Protein AF-A0A936CTM3-F1 (afdb_monomer)

Foldseek 3Di:
DDPVVVVVVLVPPPQDDDPNARDNQPNLVVVQLVVCVVVVHDSDDDCVVCVVVSVVCCVVVNPPPPPPPDDDDD

pLDDT: mean 73.64, std 17.02, range [35.88, 93.0]

Structure (mmCIF, N/CA/C/O backbone):
data_AF-A0A936CTM3-F1
#
_entry.id   AF-A0A936CTM3-F1
#
loop_
_atom_site.group_PDB
_atom_site.id
_atom_site.type_symbol
_atom_site.label_atom_id
_atom_site.label_alt_id
_atom_site.label_comp_id
_atom_site.label_asym_id
_atom_site.label_entity_id
_atom_site.label_seq_id
_atom_site.pdbx_PDB_ins_code
_atom_site.Cartn_x
_atom_site.Cartn_y
_atom_site.Cartn_z
_atom_site.occupancy
_atom_site.B_iso_or_equiv
_atom_site.auth_seq_id
_atom_site.auth_comp_id
_atom_site.auth_asym_id
_atom_site.auth_atom_id
_atom_site.pdbx_PDB_model_num
ATOM 1 N N . MET A 1 1 ? 4.882 -3.155 16.576 1.00 69.62 1 MET A N 1
ATOM 2 C CA . MET A 1 1 ? 5.505 -2.361 15.501 1.00 69.62 1 MET A CA 1
ATOM 3 C C . MET A 1 1 ? 5.283 -0.900 15.815 1.00 69.62 1 MET A C 1
ATOM 5 O O . MET A 1 1 ? 4.134 -0.498 15.972 1.00 69.62 1 MET A O 1
ATOM 9 N N . ASN A 1 2 ? 6.357 -0.138 15.974 1.00 87.56 2 ASN A N 1
ATOM 10 C CA . ASN A 1 2 ? 6.284 1.305 16.182 1.00 87.56 2 ASN A CA 1
ATOM 11 C C . ASN A 1 2 ? 6.237 2.054 14.833 1.00 87.56 2 ASN A C 1
ATOM 13 O O . ASN A 1 2 ? 6.384 1.458 13.764 1.00 87.56 2 ASN A O 1
ATOM 17 N N . ARG A 1 3 ? 6.007 3.371 14.871 1.00 85.25 3 ARG A N 1
ATOM 18 C CA . ARG A 1 3 ? 5.892 4.202 13.662 1.00 85.25 3 ARG A CA 1
ATOM 19 C C . ARG A 1 3 ? 7.141 4.137 12.774 1.00 85.25 3 ARG A C 1
ATOM 21 O O . ARG A 1 3 ? 6.991 4.117 11.559 1.00 85.25 3 ARG A O 1
ATOM 28 N N . SER A 1 4 ? 8.338 4.107 13.361 1.00 86.56 4 SER A N 1
ATOM 29 C CA . SER A 1 4 ? 9.593 4.045 12.598 1.00 86.56 4 SER A CA 1
ATOM 30 C C . SER A 1 4 ? 9.721 2.709 11.878 1.00 86.56 4 SER A C 1
ATOM 32 O O . SER A 1 4 ? 9.859 2.684 10.665 1.00 86.56 4 SER A O 1
ATOM 34 N N . GLU A 1 5 ? 9.535 1.602 12.600 1.00 86.06 5 GLU A N 1
ATOM 35 C CA . GLU A 1 5 ? 9.575 0.247 12.037 1.00 86.06 5 GLU A CA 1
ATOM 36 C C . GLU A 1 5 ? 8.538 0.044 10.926 1.00 86.06 5 GLU A C 1
ATOM 38 O O . GLU A 1 5 ? 8.778 -0.686 9.966 1.00 86.06 5 GLU A O 1
ATOM 43 N N . PHE A 1 6 ? 7.369 0.677 11.049 1.00 82.44 6 PHE A N 1
ATOM 44 C CA . PHE A 1 6 ? 6.341 0.650 10.015 1.00 82.44 6 PHE A CA 1
ATOM 45 C C . PHE A 1 6 ? 6.775 1.388 8.753 1.00 82.44 6 PHE A C 1
ATOM 47 O O . PHE A 1 6 ? 6.663 0.843 7.656 1.00 82.44 6 PHE A O 1
ATOM 54 N N . LEU A 1 7 ? 7.271 2.617 8.913 1.00 82.44 7 LEU A N 1
ATOM 55 C CA . LEU A 1 7 ? 7.740 3.426 7.795 1.00 82.44 7 LEU A CA 1
ATOM 56 C C . LEU A 1 7 ? 8.922 2.753 7.099 1.00 82.44 7 LEU A C 1
ATOM 58 O O . LEU A 1 7 ? 8.892 2.643 5.879 1.00 82.44 7 LEU A O 1
ATOM 62 N N . ASP A 1 8 ? 9.873 2.208 7.856 1.00 84.69 8 ASP A N 1
ATOM 63 C CA . ASP A 1 8 ? 11.015 1.463 7.320 1.00 84.69 8 ASP A CA 1
ATOM 64 C C . ASP A 1 8 ? 10.576 0.218 6.545 1.00 84.69 8 ASP A C 1
ATOM 66 O O . ASP A 1 8 ? 11.141 -0.106 5.502 1.00 84.69 8 ASP A O 1
ATOM 70 N N . ARG A 1 9 ? 9.541 -0.492 7.007 1.00 80.19 9 ARG A N 1
ATOM 71 C CA . ARG A 1 9 ? 8.986 -1.631 6.263 1.00 80.19 9 ARG A CA 1
ATOM 72 C C . ARG A 1 9 ? 8.304 -1.191 4.976 1.00 80.19 9 ARG A C 1
ATOM 74 O O . ARG A 1 9 ? 8.503 -1.852 3.964 1.00 80.19 9 ARG A O 1
ATOM 81 N N . ILE A 1 10 ? 7.529 -0.103 4.999 1.00 77.38 10 ILE A N 1
ATOM 82 C CA . ILE A 1 10 ? 6.833 0.423 3.815 1.00 77.38 10 ILE A CA 1
ATOM 83 C C . ILE A 1 10 ? 7.822 0.930 2.766 1.00 77.38 10 ILE A C 1
ATOM 85 O O . ILE A 1 10 ? 7.680 0.594 1.593 1.00 77.38 10 ILE A O 1
ATOM 89 N N . THR A 1 11 ? 8.824 1.716 3.162 1.00 76.31 11 THR A N 1
ATOM 90 C CA . THR A 1 11 ? 9.822 2.272 2.233 1.00 76.31 11 THR A CA 1
ATOM 91 C C . THR A 1 11 ? 10.697 1.184 1.617 1.00 76.31 11 THR A C 1
ATOM 93 O O . THR A 1 11 ? 11.109 1.311 0.465 1.00 76.31 11 THR A O 1
ATOM 96 N N . ASN A 1 12 ? 10.914 0.080 2.340 1.00 75.19 12 ASN A N 1
ATOM 97 C CA . ASN A 1 12 ? 11.636 -1.091 1.852 1.00 75.19 12 ASN A CA 1
ATOM 98 C C . ASN A 1 12 ? 10.766 -2.108 1.100 1.00 75.19 12 ASN A C 1
ATOM 100 O O . ASN A 1 12 ? 11.307 -3.122 0.649 1.00 75.19 12 ASN A O 1
ATOM 104 N N . VAL A 1 13 ? 9.457 -1.869 0.910 1.00 74.12 13 VAL A N 1
ATOM 105 C CA . VAL A 1 13 ? 8.647 -2.656 -0.037 1.00 74.12 13 VAL A CA 1
ATOM 106 C C . VAL A 1 13 ? 9.201 -2.398 -1.435 1.00 74.12 13 VAL A C 1
ATOM 108 O O . VAL A 1 13 ? 8.824 -1.471 -2.147 1.00 74.12 13 VAL A O 1
ATOM 111 N N . THR A 1 14 ? 10.168 -3.227 -1.812 1.00 59.34 14 THR A N 1
ATOM 112 C CA . THR A 1 14 ? 10.884 -3.133 -3.073 1.00 59.34 14 THR A CA 1
ATOM 113 C C . THR A 1 14 ? 9.875 -3.314 -4.202 1.00 59.34 14 THR A C 1
ATOM 115 O O . 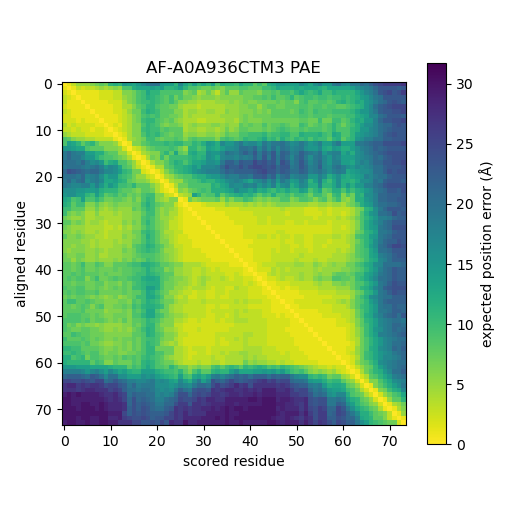THR A 1 14 ? 9.081 -4.260 -4.173 1.00 59.34 14 THR A O 1
ATOM 118 N N . GLN A 1 15 ? 9.897 -2.423 -5.203 1.00 59.22 15 GLN A N 1
ATOM 119 C CA . GLN A 1 15 ? 9.181 -2.618 -6.468 1.00 59.22 15 GLN A CA 1
ATOM 120 C C . GLN A 1 15 ? 9.553 -3.998 -7.010 1.00 59.22 15 GLN A C 1
ATOM 122 O O . GLN A 1 15 ? 10.647 -4.200 -7.533 1.00 59.22 15 GLN A O 1
ATOM 127 N N . TRP A 1 16 ? 8.668 -4.974 -6.836 1.00 54.16 16 TRP A N 1
ATOM 128 C CA . TRP A 1 16 ? 8.950 -6.332 -7.261 1.00 54.16 16 TRP A CA 1
ATOM 129 C C . TRP A 1 16 ? 8.975 -6.343 -8.790 1.00 54.16 16 TRP A C 1
ATOM 131 O O . TRP A 1 16 ? 7.976 -6.031 -9.437 1.00 54.16 16 TRP A O 1
ATOM 141 N N . SER A 1 17 ? 10.131 -6.640 -9.376 1.00 50.47 17 SER A N 1
ATOM 142 C CA . SER A 1 17 ? 10.269 -6.870 -10.810 1.00 50.47 17 SER A CA 1
ATOM 143 C C . SER A 1 17 ? 10.068 -8.358 -11.079 1.00 50.47 17 SER A C 1
ATOM 145 O O . SER A 1 17 ? 10.632 -9.215 -10.399 1.00 50.47 17 SER A O 1
ATOM 147 N N . ARG A 1 18 ? 9.237 -8.691 -12.067 1.00 49.25 18 ARG A N 1
ATOM 148 C CA . ARG A 1 18 ? 9.097 -10.069 -12.549 1.00 49.25 18 ARG A CA 1
ATOM 149 C C . ARG A 1 18 ? 9.499 -10.062 -14.017 1.00 49.25 18 ARG A C 1
ATOM 151 O O . ARG A 1 18 ? 8.859 -9.399 -14.819 1.00 49.25 18 ARG A O 1
ATOM 158 N N . LYS A 1 19 ? 10.563 -10.798 -14.359 1.00 50.91 19 LYS A N 1
ATOM 159 C CA . LYS A 1 19 ? 11.069 -10.954 -15.740 1.00 50.91 19 LYS A CA 1
ATOM 160 C C . LYS A 1 19 ? 11.444 -9.641 -16.460 1.00 50.91 19 LYS A C 1
ATOM 162 O O . LYS A 1 19 ? 11.194 -9.499 -17.648 1.00 50.91 19 LYS A O 1
ATOM 167 N N . GLY A 1 20 ? 12.050 -8.680 -15.762 1.00 54.31 20 GLY A N 1
ATOM 168 C CA . GLY A 1 20 ? 12.531 -7.432 -16.381 1.00 54.31 20 GLY A CA 1
ATOM 169 C C . GLY A 1 20 ? 11.465 -6.346 -16.572 1.00 54.31 20 GLY A C 1
ATOM 170 O O . GLY A 1 20 ? 11.821 -5.183 -16.742 1.00 54.31 20 GLY A O 1
ATOM 171 N N . GLU A 1 21 ? 10.178 -6.673 -16.429 1.00 54.09 21 GLU A N 1
ATOM 172 C CA . GLU A 1 21 ? 9.115 -5.680 -16.275 1.00 54.09 21 GLU A CA 1
ATOM 173 C C . GLU A 1 21 ? 8.942 -5.336 -14.792 1.00 54.09 21 GLU A C 1
ATOM 175 O O . GLU A 1 21 ? 8.752 -6.203 -13.926 1.00 54.09 21 GLU A O 1
ATOM 180 N N . ARG A 1 22 ? 9.045 -4.040 -14.474 1.00 56.56 22 ARG A N 1
ATOM 181 C CA . ARG A 1 22 ? 8.681 -3.543 -13.145 1.00 56.56 22 ARG A CA 1
ATOM 182 C C . ARG A 1 22 ? 7.199 -3.808 -12.954 1.00 56.56 22 ARG A C 1
ATOM 184 O O . ARG A 1 22 ? 6.397 -3.363 -13.768 1.00 56.56 22 ARG A O 1
ATOM 191 N N . ALA A 1 23 ? 6.839 -4.504 -11.885 1.00 55.22 23 ALA A N 1
ATOM 192 C CA . ALA A 1 23 ? 5.453 -4.809 -11.612 1.00 55.22 23 ALA A CA 1
ATOM 193 C C . ALA A 1 23 ? 4.933 -3.799 -10.562 1.00 55.22 23 ALA A C 1
ATOM 195 O O . ALA A 1 23 ? 5.156 -3.986 -9.365 1.00 55.22 23 ALA A O 1
ATOM 196 N N . PRO A 1 24 ? 4.255 -2.709 -10.974 1.00 60.44 24 PRO A N 1
ATOM 197 C CA . PRO A 1 24 ? 3.801 -1.631 -10.075 1.00 60.44 24 PRO A CA 1
ATOM 198 C C . PRO A 1 24 ? 2.709 -2.059 -9.077 1.00 60.44 24 PRO A C 1
ATOM 200 O O . PRO A 1 24 ? 2.289 -1.269 -8.237 1.00 60.44 24 PRO A O 1
ATOM 203 N N . HIS A 1 25 ? 2.232 -3.305 -9.150 1.00 65.06 25 HIS A N 1
ATOM 204 C CA . HIS A 1 25 ? 1.039 -3.753 -8.437 1.00 65.06 25 HIS A CA 1
ATOM 205 C C . HIS A 1 25 ? 1.214 -3.879 -6.922 1.00 65.06 25 HIS A C 1
ATOM 207 O O . HIS A 1 25 ? 0.241 -3.687 -6.205 1.00 65.06 25 HIS A O 1
ATOM 213 N N . LYS A 1 26 ? 2.418 -4.150 -6.396 1.00 70.38 26 LYS A N 1
ATOM 214 C CA . LYS A 1 26 ? 2.604 -4.294 -4.937 1.00 70.38 26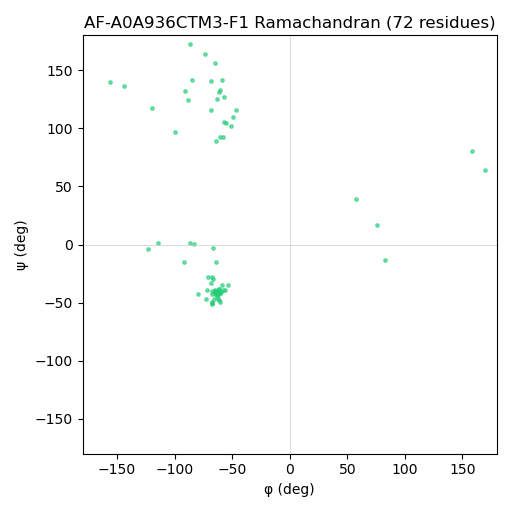 LYS A CA 1
ATOM 215 C C . LYS A 1 26 ? 2.522 -2.963 -4.172 1.00 70.38 26 LYS A C 1
ATOM 217 O O . LYS A 1 26 ? 1.786 -2.924 -3.189 1.00 70.38 26 LYS A O 1
ATOM 222 N N . PRO A 1 27 ? 3.193 -1.874 -4.603 1.00 79.81 27 PRO A N 1
ATOM 223 C CA . PRO A 1 27 ? 3.008 -0.564 -3.977 1.00 79.81 27 PRO A CA 1
ATOM 224 C C . PRO A 1 27 ? 1.564 -0.061 -4.061 1.00 79.81 27 PRO A C 1
ATOM 226 O O . PRO A 1 27 ? 1.035 0.432 -3.072 1.00 79.81 27 PRO A O 1
ATOM 229 N N . LEU A 1 28 ? 0.905 -0.235 -5.212 1.00 82.69 28 LEU A N 1
ATOM 230 C CA . LEU A 1 28 ? -0.478 0.212 -5.395 1.00 82.69 28 LEU A CA 1
ATOM 231 C C . LEU A 1 28 ? -1.466 -0.589 -4.543 1.00 82.69 28 LEU A C 1
ATOM 233 O 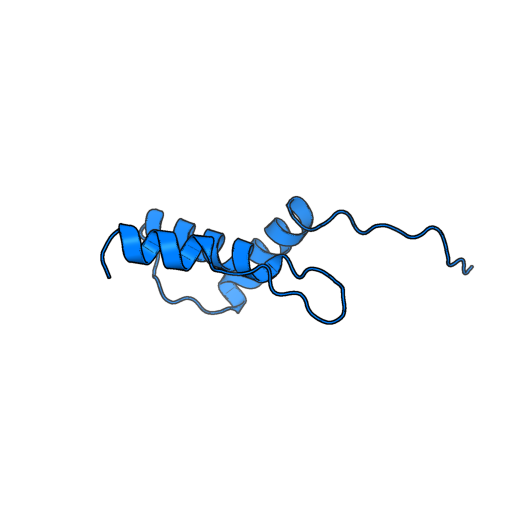O . LEU A 1 28 ? -2.349 -0.001 -3.930 1.00 82.69 28 LEU A O 1
ATOM 237 N N . LEU A 1 29 ? -1.276 -1.905 -4.425 1.00 84.88 29 LEU A N 1
ATOM 238 C CA . LEU A 1 29 ? -2.079 -2.738 -3.531 1.00 84.88 29 LEU A CA 1
ATOM 239 C C . LEU A 1 29 ? -1.900 -2.330 -2.062 1.00 84.88 29 LEU A C 1
ATOM 241 O O . LEU A 1 29 ? -2.878 -2.240 -1.324 1.00 84.88 29 LEU A O 1
ATOM 245 N N . LEU A 1 30 ? -0.665 -2.041 -1.642 1.00 84.69 30 LEU A N 1
ATOM 246 C CA . LEU A 1 30 ? -0.385 -1.569 -0.287 1.00 84.69 30 LEU A CA 1
ATOM 247 C C . LEU A 1 30 ? -1.069 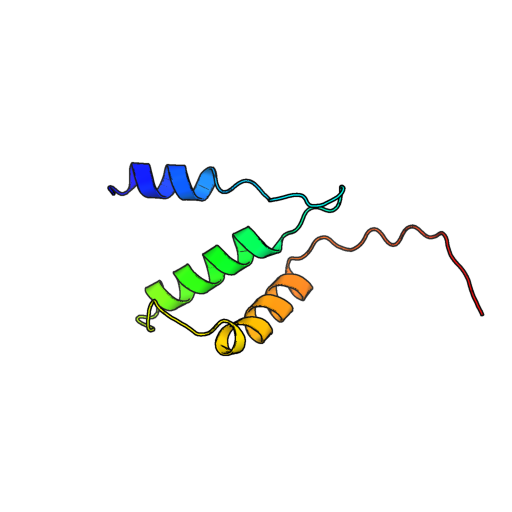-0.223 -0.010 1.00 84.69 30 LEU A C 1
ATOM 249 O O . LEU A 1 30 ? -1.729 -0.078 1.016 1.00 84.69 30 LEU A O 1
ATOM 253 N N . LEU A 1 31 ? -0.951 0.739 -0.929 1.00 85.81 31 LEU A N 1
ATOM 254 C CA . LEU A 1 31 ? -1.617 2.039 -0.817 1.00 85.81 31 LEU A CA 1
ATOM 255 C C . LEU A 1 31 ? -3.141 1.897 -0.774 1.00 85.81 31 LEU A C 1
ATOM 257 O O . LEU A 1 31 ? -3.786 2.547 0.046 1.00 85.81 31 LEU A O 1
ATOM 261 N N . LEU A 1 32 ? -3.710 1.013 -1.597 1.00 87.69 32 LEU A N 1
ATOM 262 C CA . LEU A 1 32 ? -5.142 0.733 -1.616 1.00 87.69 32 LEU A CA 1
ATOM 263 C C . LEU A 1 32 ? -5.626 0.203 -0.259 1.00 87.69 32 LEU A C 1
ATOM 265 O O . LEU A 1 32 ? -6.577 0.740 0.304 1.00 87.69 32 LEU A O 1
ATOM 269 N N . VAL A 1 33 ? -4.944 -0.793 0.311 1.00 89.31 33 VAL A N 1
ATOM 270 C CA . VAL A 1 33 ? -5.302 -1.359 1.623 1.00 89.31 33 VAL A CA 1
ATOM 271 C C . VAL A 1 33 ? -5.132 -0.332 2.748 1.00 89.31 33 VAL A C 1
ATOM 273 O O . VAL A 1 33 ? -5.995 -0.2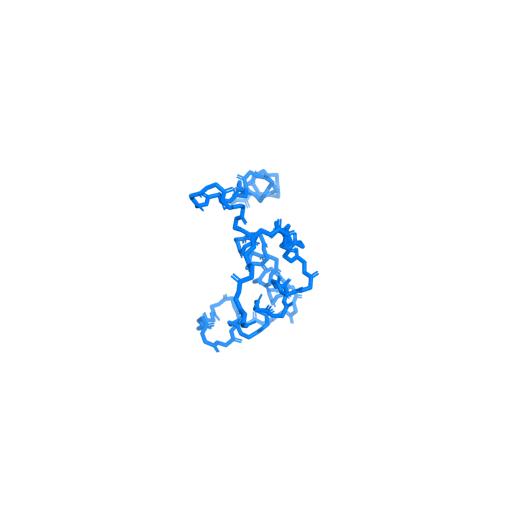31 3.622 1.00 89.31 33 VAL A O 1
ATOM 276 N N . LEU A 1 34 ? -4.069 0.479 2.718 1.00 88.69 34 LEU A N 1
ATOM 277 C CA . LEU A 1 34 ? -3.861 1.552 3.697 1.00 88.69 34 LEU A CA 1
ATOM 278 C C . LEU A 1 34 ? -4.952 2.624 3.617 1.00 88.69 34 LEU A C 1
ATOM 280 O O . LEU A 1 34 ? -5.435 3.072 4.656 1.00 88.69 34 LEU A O 1
ATOM 284 N N . ALA A 1 35 ? -5.375 3.004 2.410 1.00 89.00 35 ALA A N 1
ATOM 285 C CA . ALA A 1 35 ? -6.457 3.961 2.212 1.00 89.00 35 ALA A CA 1
ATOM 286 C C . ALA A 1 35 ? -7.790 3.436 2.768 1.00 89.00 35 ALA A C 1
ATOM 288 O O . ALA A 1 35 ? -8.514 4.187 3.417 1.00 89.00 35 ALA A O 1
ATOM 289 N N . ARG A 1 36 ? -8.082 2.141 2.586 1.00 92.25 36 ARG A N 1
ATOM 290 C CA . ARG A 1 36 ? -9.255 1.480 3.187 1.00 92.25 36 ARG A CA 1
ATOM 291 C C . ARG A 1 36 ? -9.201 1.527 4.714 1.00 92.25 36 ARG A C 1
ATOM 293 O O . ARG A 1 36 ? -10.146 1.985 5.351 1.00 92.25 36 ARG A O 1
ATOM 300 N N . CYS A 1 37 ? -8.051 1.181 5.296 1.00 90.06 37 CYS A N 1
ATOM 301 C CA . CYS A 1 37 ? -7.841 1.267 6.744 1.00 90.06 37 CYS A CA 1
ATOM 302 C C . CYS A 1 37 ? -8.023 2.699 7.275 1.00 90.06 37 CYS A C 1
ATOM 304 O O . CYS A 1 37 ? -8.613 2.892 8.333 1.00 90.06 37 CYS A O 1
ATOM 306 N N . ALA A 1 38 ? -7.527 3.706 6.549 1.00 88.75 38 ALA A N 1
ATOM 307 C CA . ALA A 1 38 ? -7.653 5.112 6.931 1.00 88.75 38 ALA A CA 1
ATOM 308 C C . ALA A 1 38 ? -9.104 5.623 6.874 1.00 88.75 38 ALA A C 1
ATOM 310 O O . ALA A 1 38 ? -9.460 6.518 7.635 1.00 88.75 38 ALA A O 1
ATOM 311 N N . ARG A 1 39 ? -9.945 5.042 6.008 1.00 93.00 39 ARG A N 1
ATOM 312 C CA . ARG A 1 39 ? -11.385 5.338 5.919 1.00 93.00 39 ARG A CA 1
ATOM 313 C C . ARG A 1 39 ? -12.241 4.574 6.936 1.00 93.00 39 ARG A C 1
ATOM 315 O O . ARG A 1 39 ? -13.454 4.750 6.945 1.00 93.00 39 ARG A O 1
ATOM 322 N N . GLY A 1 40 ? -11.631 3.750 7.790 1.00 91.88 40 GLY A N 1
ATOM 323 C CA . GLY A 1 40 ? -12.351 2.922 8.760 1.00 91.88 40 GLY A CA 1
ATOM 324 C C . GLY A 1 40 ? -13.037 1.700 8.144 1.00 91.88 40 GLY A C 1
ATOM 325 O O . GLY A 1 40 ? -13.911 1.118 8.778 1.00 91.88 40 GLY A O 1
ATOM 326 N N . GLU A 1 41 ? -12.657 1.312 6.924 1.00 92.31 41 GLU A N 1
ATOM 327 C CA . GLU A 1 41 ? -13.134 0.075 6.303 1.00 92.31 41 GLU A CA 1
ATOM 328 C C . GLU A 1 41 ? -12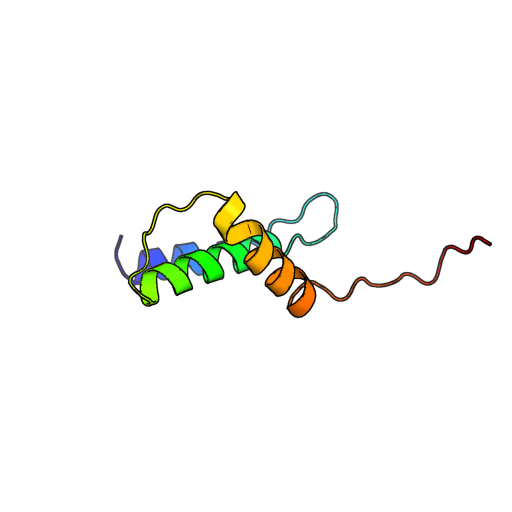.475 -1.157 6.941 1.00 92.31 41 GLU A C 1
ATOM 330 O O . GLU A 1 41 ? -11.437 -1.074 7.609 1.00 92.31 41 GLU A O 1
ATOM 335 N N . GLU A 1 42 ? -13.065 -2.325 6.691 1.00 89.69 42 GLU A N 1
ATOM 336 C CA . GLU A 1 42 ? -12.533 -3.596 7.161 1.00 89.69 42 GLU A CA 1
ATOM 337 C C . GLU A 1 42 ? -11.129 -3.862 6.594 1.00 89.69 42 GLU A C 1
ATOM 339 O O . GLU A 1 42 ? -10.850 -3.687 5.399 1.00 89.69 42 GLU A O 1
ATOM 344 N N . ARG A 1 43 ? -10.218 -4.265 7.488 1.00 83.38 43 ARG A N 1
ATOM 345 C CA . ARG A 1 43 ? -8.820 -4.549 7.139 1.00 83.38 43 ARG A CA 1
ATOM 346 C C . ARG A 1 43 ? -8.696 -5.742 6.204 1.00 83.38 43 ARG A C 1
ATOM 348 O O . ARG A 1 43 ? -7.839 -5.731 5.322 1.00 83.38 43 ARG A O 1
ATOM 355 N N . GLU A 1 44 ? -9.510 -6.762 6.438 1.00 87.31 44 GLU A N 1
ATOM 356 C CA . GLU A 1 44 ? -9.600 -7.929 5.575 1.00 87.31 44 GLU A CA 1
ATOM 357 C C . GLU A 1 44 ? -10.567 -7.636 4.435 1.00 87.31 44 GLU A C 1
ATOM 359 O O . GLU A 1 44 ? -11.558 -6.927 4.592 1.00 87.31 44 GLU A O 1
ATOM 364 N N . VAL A 1 45 ? -10.223 -8.116 3.249 1.00 88.50 45 VAL A N 1
ATOM 365 C CA . VAL A 1 45 ? -11.032 -7.924 2.052 1.00 88.50 45 VAL A CA 1
ATOM 366 C C . VAL A 1 45 ? -10.719 -9.013 1.063 1.00 88.50 45 VAL A C 1
ATOM 368 O O . VAL A 1 45 ? -9.553 -9.395 0.895 1.00 88.50 45 VAL A O 1
ATOM 371 N N . ALA A 1 46 ? -11.748 -9.524 0.395 1.00 89.81 46 ALA A N 1
ATOM 372 C CA . ALA A 1 46 ? -11.510 -10.464 -0.673 1.00 89.81 46 ALA A CA 1
ATOM 373 C C . ALA A 1 46 ? -10.828 -9.739 -1.834 1.00 89.81 46 ALA A C 1
ATOM 375 O O . ALA A 1 46 ? -11.184 -8.623 -2.205 1.00 89.81 46 ALA A O 1
ATOM 376 N N . TYR A 1 47 ? -9.873 -10.407 -2.479 1.00 83.88 47 TYR A N 1
ATOM 377 C CA . TYR A 1 47 ? -9.197 -9.834 -3.642 1.00 83.88 47 TYR A CA 1
ATOM 378 C C . TYR A 1 47 ? -10.183 -9.375 -4.735 1.00 83.88 47 TYR A C 1
ATOM 380 O O . TYR A 1 47 ? -9.964 -8.339 -5.347 1.00 83.88 47 TYR A O 1
ATOM 388 N N . ARG A 1 48 ? -11.304 -10.090 -4.916 1.00 87.81 48 ARG A N 1
ATOM 389 C CA . ARG A 1 48 ? -12.378 -9.756 -5.876 1.00 87.81 48 ARG A CA 1
ATOM 390 C C . ARG A 1 48 ? -13.113 -8.442 -5.594 1.00 87.81 48 ARG A C 1
ATOM 392 O O . ARG A 1 48 ? -13.872 -7.984 -6.431 1.00 87.81 48 ARG A O 1
ATOM 399 N N . GLU A 1 49 ? -12.972 -7.883 -4.399 1.00 87.06 49 GLU A N 1
ATOM 400 C CA . GLU A 1 49 ? -13.588 -6.600 -4.044 1.00 87.06 49 GLU A CA 1
ATOM 401 C C . GLU A 1 49 ? -12.641 -5.424 -4.327 1.00 87.06 49 GLU A C 1
ATOM 403 O O . GLU A 1 49 ? -13.062 -4.269 -4.351 1.00 87.06 49 GLU A O 1
ATOM 408 N N . ILE A 1 50 ? -11.349 -5.706 -4.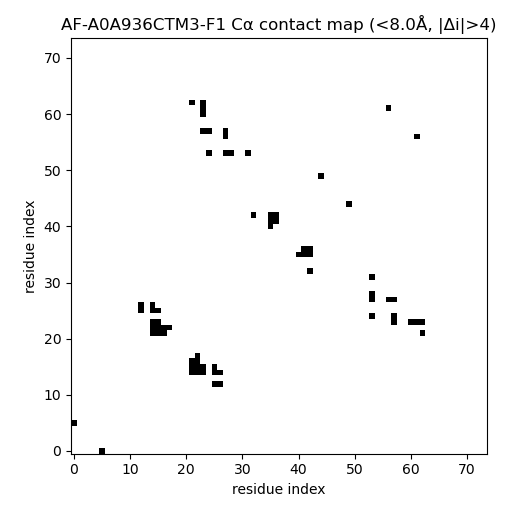533 1.00 88.69 50 ILE A N 1
ATOM 409 C CA . ILE A 1 50 ? -10.296 -4.698 -4.717 1.00 88.69 50 ILE A CA 1
ATOM 410 C C . ILE A 1 50 ? -9.531 -4.846 -6.033 1.00 88.69 50 ILE A C 1
ATOM 412 O O . ILE A 1 50 ? -8.682 -4.007 -6.329 1.00 88.69 50 ILE A O 1
ATOM 416 N N . ASP A 1 51 ? -9.814 -5.874 -6.828 1.00 87.44 51 ASP A N 1
ATOM 417 C CA . ASP A 1 51 ? -9.169 -6.135 -8.113 1.00 87.44 51 ASP A CA 1
ATOM 418 C C . ASP A 1 51 ? -9.474 -5.039 -9.138 1.00 87.44 51 ASP A C 1
ATOM 420 O O . ASP A 1 51 ? -8.555 -4.557 -9.798 1.00 87.44 51 ASP A O 1
ATOM 424 N N . GLN A 1 52 ? -10.721 -4.579 -9.207 1.00 87.94 52 GLN A N 1
ATOM 425 C CA . GLN A 1 52 ? -11.137 -3.510 -10.106 1.00 87.94 52 GLN A CA 1
ATOM 426 C C . GLN A 1 52 ? -10.514 -2.150 -9.717 1.00 87.94 52 GLN A C 1
ATOM 428 O O . GLN A 1 52 ? -9.833 -1.564 -10.562 1.00 87.94 52 GLN A O 1
ATOM 433 N N . PRO A 1 53 ? -10.602 -1.674 -8.453 1.00 87.81 53 PRO A N 1
ATOM 434 C CA . PRO A 1 53 ? -9.863 -0.488 -8.010 1.00 87.81 53 PRO A CA 1
ATOM 435 C C . PRO A 1 53 ? -8.348 -0.595 -8.222 1.00 87.81 53 PRO A C 1
ATOM 437 O O . PRO A 1 53 ? -7.699 0.374 -8.613 1.00 87.81 53 PRO A O 1
ATOM 440 N N . LEU A 1 54 ? -7.763 -1.774 -7.985 1.00 86.06 54 LEU A N 1
ATOM 441 C CA . LEU A 1 54 ? -6.343 -2.014 -8.233 1.00 86.06 54 LEU A CA 1
ATOM 442 C C . LEU A 1 54 ? -6.009 -1.906 -9.725 1.00 86.06 54 LEU A C 1
ATOM 444 O O . LEU A 1 54 ? -4.969 -1.350 -10.072 1.00 86.06 54 LEU A O 1
ATOM 448 N N . PHE A 1 55 ? -6.864 -2.427 -10.604 1.00 84.12 55 PHE A N 1
ATOM 449 C CA . PHE A 1 55 ? -6.680 -2.348 -12.049 1.00 84.12 55 PHE A CA 1
ATOM 450 C C . PHE A 1 55 ? -6.755 -0.906 -12.557 1.00 84.12 55 PHE A C 1
ATOM 452 O O . PHE A 1 55 ? -5.928 -0.505 -13.375 1.00 84.12 55 PHE A O 1
ATOM 459 N N . ASP A 1 56 ? -7.680 -0.104 -12.033 1.00 86.38 56 ASP A N 1
ATOM 460 C CA . ASP A 1 56 ? -7.773 1.319 -12.366 1.00 86.38 56 ASP A CA 1
ATOM 461 C C . ASP A 1 56 ? -6.525 2.090 -11.926 1.00 86.38 56 ASP A C 1
ATOM 463 O O . ASP A 1 56 ? -5.933 2.807 -12.733 1.00 86.38 56 ASP A O 1
ATOM 467 N N . LEU A 1 57 ? -6.035 1.841 -10.708 1.00 85.25 57 LEU A N 1
ATOM 468 C CA . LEU A 1 57 ? -4.769 2.402 -10.232 1.00 85.25 57 LEU A CA 1
ATOM 469 C C . LEU A 1 57 ? -3.578 1.957 -11.090 1.00 85.25 57 LEU A C 1
ATOM 471 O O . LEU A 1 57 ? -2.666 2.736 -11.352 1.00 85.25 57 LEU A O 1
ATOM 475 N N . LEU A 1 58 ? -3.564 0.704 -11.542 1.00 81.06 58 LEU A N 1
ATOM 476 C CA . LEU A 1 58 ? -2.530 0.189 -12.438 1.00 81.06 58 LEU A CA 1
ATOM 477 C C . LEU A 1 58 ? -2.592 0.816 -13.828 1.00 81.06 58 LEU A C 1
ATOM 479 O O . LEU A 1 58 ? -1.554 0.982 -14.462 1.00 81.06 58 LEU A O 1
ATOM 483 N N . ARG A 1 59 ? -3.785 1.156 -14.311 1.00 81.50 59 ARG A N 1
ATOM 484 C CA . ARG A 1 59 ? -3.975 1.855 -15.583 1.00 81.50 59 ARG A CA 1
ATOM 485 C C . ARG A 1 59 ? -3.533 3.314 -15.491 1.00 81.50 59 ARG A C 1
ATOM 487 O O . ARG A 1 59 ? -2.940 3.815 -16.439 1.00 81.50 59 ARG A O 1
ATOM 494 N N . GLU A 1 60 ? -3.805 3.969 -14.367 1.00 84.31 60 GLU A N 1
ATOM 495 C CA . GLU A 1 60 ? -3.492 5.382 -14.137 1.00 84.31 60 GLU A CA 1
ATOM 496 C C . GLU A 1 60 ? -2.017 5.614 -13.768 1.00 84.31 60 GLU A C 1
ATOM 498 O O . GLU A 1 60 ? -1.374 6.516 -14.300 1.00 84.31 60 GLU A O 1
ATOM 503 N N . PHE A 1 61 ? -1.458 4.767 -12.900 1.00 79.81 61 PHE A N 1
ATOM 504 C CA . PHE A 1 61 ? -0.116 4.926 -12.324 1.00 79.81 61 PHE A CA 1
ATOM 505 C C . PHE A 1 61 ? 0.874 3.832 -12.743 1.00 79.81 61 PHE A C 1
ATOM 507 O O . PHE A 1 61 ? 2.023 3.815 -12.289 1.00 79.81 61 PHE A O 1
ATOM 514 N N . GLY A 1 62 ? 0.451 2.884 -13.581 1.00 69.81 62 GLY A N 1
ATOM 515 C CA . GLY A 1 62 ? 1.352 1.895 -14.159 1.00 69.81 62 GLY A CA 1
ATOM 516 C C . GLY A 1 62 ? 2.384 2.549 -15.077 1.00 69.81 62 GLY A C 1
ATOM 517 O O . GLY A 1 62 ? 2.160 3.644 -15.595 1.00 69.81 62 GLY A O 1
ATOM 518 N N . PRO A 1 63 ? 3.539 1.899 -15.301 1.00 64.62 63 PRO A N 1
ATOM 519 C CA . PRO A 1 63 ? 4.514 2.415 -16.242 1.00 64.62 63 PRO A CA 1
ATOM 520 C C . PRO A 1 63 ? 3.823 2.553 -17.597 1.00 64.62 63 PRO A C 1
ATOM 522 O O . PRO A 1 63 ? 3.241 1.581 -18.085 1.00 64.62 63 PRO A O 1
ATOM 525 N N . SER A 1 64 ? 3.893 3.743 -18.206 1.00 54.78 64 SER A N 1
ATOM 526 C CA . SER A 1 64 ? 3.557 3.917 -19.615 1.00 54.78 64 SER A CA 1
ATOM 527 C C . SER A 1 64 ? 4.320 2.830 -20.347 1.00 54.78 64 SER A C 1
ATOM 529 O O . SER A 1 64 ? 5.555 2.840 -20.342 1.00 54.78 64 SER A O 1
ATOM 531 N N . ARG A 1 65 ? 3.608 1.823 -20.866 1.00 54.75 65 ARG A N 1
ATOM 532 C CA . ARG A 1 65 ? 4.217 0.772 -21.671 1.00 54.75 65 ARG A CA 1
ATOM 533 C C . ARG A 1 65 ? 5.098 1.518 -22.660 1.00 54.75 65 ARG A C 1
ATOM 535 O O . ARG A 1 65 ? 4.577 2.316 -23.439 1.00 54.75 65 ARG A O 1
ATOM 542 N N .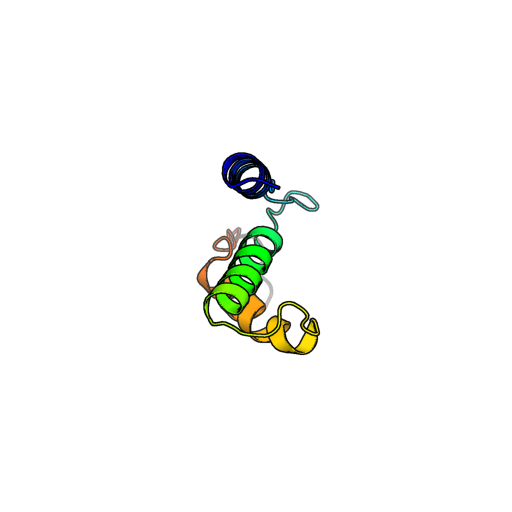 ARG A 1 66 ? 6.422 1.326 -22.604 1.00 44.12 66 ARG A N 1
ATOM 543 C CA . ARG A 1 66 ? 7.248 1.633 -23.766 1.00 44.12 66 ARG A CA 1
ATOM 544 C C . ARG A 1 66 ? 6.689 0.703 -24.825 1.00 44.12 66 ARG A C 1
ATOM 546 O O . ARG A 1 66 ? 7.032 -0.473 -24.864 1.00 44.12 66 ARG A O 1
ATOM 553 N N . VAL A 1 67 ? 5.735 1.208 -25.597 1.00 43.97 67 VAL A N 1
ATOM 554 C CA . VAL A 1 67 ? 5.434 0.696 -26.916 1.00 43.97 67 VAL A CA 1
ATOM 555 C C . VAL A 1 67 ? 6.764 0.841 -27.632 1.00 43.97 67 VAL A C 1
ATOM 557 O O . VAL A 1 67 ? 7.131 1.915 -28.099 1.00 43.97 67 VAL A O 1
ATOM 560 N N . GLY A 1 68 ? 7.558 -0.227 -27.589 1.00 39.78 68 GLY A N 1
ATOM 561 C CA . GLY A 1 68 ? 8.557 -0.446 -28.604 1.00 39.78 68 GLY A CA 1
ATOM 562 C C . GLY A 1 68 ? 7.770 -0.475 -29.897 1.00 39.78 68 GLY A C 1
ATOM 563 O O . GLY A 1 68 ? 7.008 -1.407 -30.141 1.00 39.78 68 GLY A O 1
ATOM 564 N N . ILE A 1 69 ? 7.877 0.599 -30.671 1.00 45.34 69 ILE A N 1
ATOM 565 C CA . ILE A 1 69 ? 7.554 0.567 -32.088 1.00 45.34 69 ILE A CA 1
ATOM 566 C C . ILE A 1 69 ? 8.424 -0.552 -32.661 1.00 45.34 69 ILE A C 1
ATOM 568 O O . ILE A 1 69 ? 9.645 -0.435 -32.714 1.00 45.34 69 ILE A O 1
ATOM 572 N N . GLY A 1 70 ? 7.799 -1.688 -32.949 1.00 48.44 70 GLY A N 1
ATOM 573 C CA . GLY A 1 70 ? 8.495 -2.924 -33.276 1.00 48.44 70 GLY A CA 1
ATOM 574 C C . GLY A 1 70 ? 7.529 -4.097 -33.300 1.00 48.44 70 GLY A C 1
ATOM 575 O O . GLY A 1 70 ? 7.625 -4.995 -32.471 1.00 48.44 70 GLY A O 1
ATOM 576 N N . GLY A 1 71 ? 6.570 -4.063 -34.223 1.00 37.22 71 GLY A N 1
ATOM 577 C CA . GLY A 1 71 ? 5.678 -5.192 -34.467 1.00 37.22 71 GLY A CA 1
ATOM 578 C C . GLY A 1 71 ? 4.386 -4.777 -35.148 1.00 37.22 71 GLY A C 1
ATOM 579 O O . GLY A 1 71 ? 3.361 -4.648 -34.487 1.00 37.22 71 GLY A O 1
ATOM 580 N N . ALA A 1 72 ? 4.435 -4.586 -36.468 1.00 35.88 72 ALA A N 1
ATOM 581 C CA . ALA A 1 72 ? 3.250 -4.791 -37.297 1.00 35.88 72 ALA A CA 1
ATOM 582 C C . ALA A 1 72 ? 2.776 -6.247 -37.114 1.00 35.88 72 ALA A C 1
ATOM 584 O O . ALA A 1 72 ? 3.613 -7.147 -36.985 1.00 35.88 72 ALA A O 1
ATOM 585 N N . PRO A 1 73 ? 1.458 -6.480 -37.066 1.00 40.44 73 PRO A N 1
ATOM 586 C CA . PRO A 1 73 ? 0.827 -7.008 -38.275 1.00 40.44 73 PRO A CA 1
ATOM 587 C C . PRO A 1 73 ? -0.587 -6.453 -38.499 1.00 40.44 73 PRO A C 1
ATOM 589 O O . PRO A 1 73 ? -1.367 -6.402 -37.557 1.00 40.44 73 PRO A O 1
ATOM 592 N N . HIS A 1 74 ? -0.902 -6.085 -39.742 1.00 44.16 74 HIS A N 1
ATOM 593 C CA . HIS A 1 74 ? -2.101 -6.460 -40.507 1.00 44.16 74 HIS A CA 1
ATOM 594 C C . HIS A 1 74 ? -1.831 -6.133 -41.976 1.00 44.16 74 HIS A C 1
ATOM 596 O O . HIS A 1 74 ? -1.365 -5.002 -42.239 1.00 44.16 74 HIS A O 1
#

Nearest PDB structures (foldseek):
  7cc9-assembly3_C  TM=7.279E-01  e=1.383E-01  Streptomyces pristinaespiralis
  2do5-assembly1_A  TM=3.781E-01  e=9.24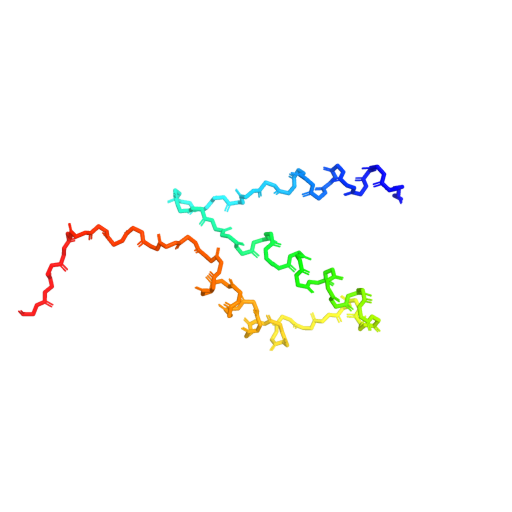0E+00  Homo sapiens

Sequence (74 aa):
MNRSEFLDRITNVTQWSRKGERAPHKPLLLLLVLARCARGEEREVAYREIDQPLFDLLREFGPSRRVGIGGAPH

Mean predicted aligned error: 10.46 Å

Radius of gyration: 16.02 Å; Cα contacts (8 Å, |Δi|>4): 35; chains: 1; bounding box: 26×16×57 Å

Solvent-accessible surface area (backbone atoms only — not comparable to full-atom values): 4804 Å² total; per-residue (Å²): 132,55,74,65,61,48,49,55,51,59,73,60,59,64,80,52,60,60,92,86,43,77,42,63,60,62,66,52,48,51,51,52,53,49,52,36,47,75,72,70,44,72,85,72,74,62,65,86,79,44,47,64,65,47,48,52,48,44,70,74,71,33,80,78,74,79,74,67,89,78,76,87,87,135

Secondary structure (DSSP, 8-state):
--HHHHHHHHHT----EETTEE-THHHHHHHHHHHHHHTT--S---HHHHHHHHHHHHHHHS------S-----